Protein AF-A0A3D4B753-F1 (afdb_monomer_lite)

Sequence (89 aa):
LFLTEAYYDVEVLRGELLALFDHEPDKQAVSLFLNWFQQVSDQGRYREIDAEALSHVYQNREEVQSMLVNAIARDRKKIYEKGLKKGKQ

Radius of gyration: 14.23 Å; chains: 1; bounding box: 34×26×41 Å

Structure (mmCIF, N/CA/C/O backbone):
data_AF-A0A3D4B753-F1
#
_entry.id   AF-A0A3D4B753-F1
#
loop_
_atom_site.group_PDB
_atom_site.id
_atom_site.type_symbol
_atom_site.label_atom_id
_atom_site.label_alt_id
_atom_site.label_comp_id
_atom_site.label_asym_id
_atom_site.label_entity_id
_atom_site.label_seq_id
_atom_site.pdbx_PDB_ins_code
_atom_site.Cartn_x
_atom_site.Cartn_y
_atom_site.Cartn_z
_atom_site.occupancy
_atom_site.B_iso_or_equiv
_atom_site.auth_seq_id
_atom_site.auth_comp_id
_atom_site.auth_asym_id
_atom_site.auth_atom_id
_atom_site.pdbx_PDB_model_num
ATOM 1 N N . LEU A 1 1 ? -15.839 6.503 2.891 1.00 49.47 1 LEU A N 1
ATOM 2 C CA . LEU A 1 1 ? -16.514 6.576 1.579 1.00 49.47 1 LEU A CA 1
ATOM 3 C C . LEU A 1 1 ? -15.818 5.826 0.429 1.00 49.47 1 LEU A C 1
ATOM 5 O O . LEU A 1 1 ? -16.462 5.673 -0.586 1.00 49.47 1 LEU A O 1
ATOM 9 N N . PHE A 1 2 ? -14.549 5.364 0.500 1.00 46.34 2 PHE A N 1
ATOM 10 C CA . PHE A 1 2 ? -14.042 4.392 -0.513 1.00 46.34 2 PHE A CA 1
ATOM 11 C C . PHE A 1 2 ? -14.193 2.940 -0.015 1.00 46.34 2 PHE A C 1
ATOM 13 O O . PHE A 1 2 ? -14.682 2.098 -0.746 1.00 46.34 2 PHE A O 1
ATOM 20 N N . LEU A 1 3 ? -13.908 2.685 1.270 1.00 49.94 3 LEU A N 1
ATOM 21 C CA . LEU A 1 3 ? -14.065 1.362 1.905 1.00 49.94 3 LEU A CA 1
ATOM 22 C C . LEU A 1 3 ? -15.394 1.158 2.659 1.00 49.94 3 LEU A C 1
ATOM 24 O O . LEU A 1 3 ? -15.689 0.062 3.107 1.00 49.94 3 LEU A O 1
ATOM 28 N N . THR A 1 4 ? -16.189 2.216 2.855 1.00 49.75 4 THR A N 1
ATOM 29 C CA . THR A 1 4 ? -17.383 2.163 3.728 1.00 49.75 4 THR A CA 1
ATOM 30 C C . THR A 1 4 ? -18.715 2.170 2.983 1.00 49.75 4 THR A C 1
ATOM 32 O O . THR A 1 4 ? -19.737 1.956 3.619 1.00 49.75 4 THR A O 1
ATOM 35 N N . GLU A 1 5 ? -18.729 2.463 1.680 1.00 44.66 5 GLU A N 1
ATOM 36 C CA . GLU A 1 5 ? -19.958 2.408 0.863 1.00 44.66 5 GLU A CA 1
ATOM 37 C C . GLU A 1 5 ? -19.978 1.223 -0.095 1.00 44.66 5 GLU A C 1
ATOM 39 O O . GLU A 1 5 ? -21.045 0.788 -0.515 1.00 44.66 5 GLU A O 1
ATOM 44 N N . ALA A 1 6 ? -18.815 0.647 -0.380 1.00 47.94 6 ALA A N 1
ATOM 45 C CA . ALA A 1 6 ? -18.734 -0.602 -1.088 1.00 47.94 6 ALA A CA 1
ATOM 46 C C . ALA A 1 6 ? -18.309 -1.672 -0.085 1.00 47.94 6 ALA A C 1
ATOM 48 O O . ALA A 1 6 ? -17.202 -1.626 0.444 1.00 47.94 6 ALA A O 1
ATOM 49 N N . TYR A 1 7 ? -19.184 -2.642 0.164 1.00 50.41 7 TYR A N 1
ATOM 50 C CA . TYR A 1 7 ? -18.807 -3.958 0.682 1.00 50.41 7 TYR A CA 1
ATOM 51 C C . TYR A 1 7 ? -17.931 -4.687 -0.362 1.00 50.41 7 TYR A C 1
ATOM 53 O O . TYR A 1 7 ? -18.235 -5.803 -0.770 1.00 50.41 7 TYR A O 1
ATOM 61 N N . TYR A 1 8 ? -16.872 -4.045 -0.863 1.00 53.72 8 TYR A N 1
ATOM 62 C CA . TYR A 1 8 ? -15.819 -4.771 -1.552 1.00 53.72 8 TYR A CA 1
ATOM 63 C C . TYR A 1 8 ? -15.120 -5.602 -0.493 1.00 53.72 8 TYR A C 1
ATOM 65 O O . TYR A 1 8 ? -14.715 -5.088 0.554 1.00 53.72 8 TYR A O 1
ATOM 73 N N . ASP A 1 9 ? -15.020 -6.898 -0.756 1.00 76.19 9 ASP A N 1
ATOM 74 C CA . ASP A 1 9 ? -14.195 -7.775 0.048 1.00 76.19 9 ASP A CA 1
ATOM 75 C C . ASP A 1 9 ? -12.778 -7.188 0.058 1.00 76.19 9 ASP A C 1
ATOM 77 O O . ASP A 1 9 ? -12.133 -7.032 -0.981 1.00 76.19 9 ASP A O 1
ATOM 81 N N . VAL A 1 10 ? -12.313 -6.781 1.238 1.00 76.12 10 VAL A N 1
ATOM 82 C CA . VAL A 1 10 ? -11.017 -6.114 1.393 1.00 76.12 10 VAL A CA 1
ATOM 83 C C . VAL A 1 10 ? -9.870 -7.011 0.913 1.00 76.12 10 VAL A C 1
ATOM 85 O O . VAL A 1 10 ? -8.815 -6.519 0.515 1.00 76.12 10 VAL A O 1
ATOM 88 N N . GLU A 1 11 ? -10.092 -8.326 0.909 1.00 82.12 11 GLU A N 1
ATOM 89 C CA . GLU A 1 11 ? -9.165 -9.314 0.375 1.00 82.12 11 GLU A CA 1
ATOM 90 C C . GLU A 1 11 ? -9.129 -9.281 -1.161 1.00 82.12 11 GLU A C 1
ATOM 92 O O . GLU A 1 11 ? -8.049 -9.419 -1.739 1.00 82.12 11 GLU A O 1
ATOM 97 N N . VAL A 1 12 ? -10.269 -9.026 -1.816 1.00 86.50 12 VAL A N 1
ATOM 98 C CA . VAL A 1 12 ? -10.354 -8.813 -3.272 1.00 86.50 12 VAL A CA 1
ATOM 99 C C . VAL A 1 12 ? -9.621 -7.534 -3.655 1.00 86.50 12 VAL A C 1
ATOM 101 O O . VAL A 1 12 ? -8.742 -7.583 -4.511 1.00 86.50 12 VAL A O 1
ATOM 104 N N . LEU A 1 13 ? -9.881 -6.421 -2.958 1.00 85.38 13 LEU A N 1
ATOM 105 C CA . LEU A 1 13 ? -9.174 -5.160 -3.207 1.00 85.38 13 LEU A CA 1
ATOM 106 C C . LEU A 1 13 ? -7.657 -5.319 -3.024 1.00 85.38 13 LEU A C 1
ATOM 108 O O . LEU A 1 13 ? -6.877 -4.830 -3.838 1.00 85.38 13 LEU A O 1
ATOM 112 N N . ARG A 1 14 ? -7.214 -6.041 -1.985 1.00 89.38 14 ARG A N 1
ATOM 113 C CA . ARG A 1 14 ? -5.788 -6.358 -1.810 1.00 89.38 14 ARG A CA 1
ATOM 114 C C . ARG A 1 14 ? -5.241 -7.134 -3.010 1.00 89.38 14 ARG A C 1
ATOM 116 O O . ARG A 1 14 ? -4.140 -6.838 -3.465 1.00 89.38 14 ARG A O 1
ATOM 123 N N . GLY A 1 15 ? -5.984 -8.128 -3.496 1.00 92.00 15 GLY A N 1
ATOM 124 C CA . GLY A 1 15 ? -5.612 -8.915 -4.672 1.00 92.00 15 GLY A CA 1
ATOM 125 C C . GLY A 1 15 ? -5.460 -8.058 -5.928 1.00 92.00 15 GLY A C 1
ATOM 126 O O . GLY A 1 15 ? -4.449 -8.171 -6.617 1.00 92.00 15 GLY A O 1
ATOM 127 N N . GLU A 1 16 ? -6.410 -7.159 -6.179 1.00 92.94 16 GLU A N 1
ATOM 128 C CA . GLU A 1 16 ? -6.386 -6.234 -7.317 1.00 92.94 16 GLU A CA 1
ATOM 129 C C . GLU A 1 16 ? -5.218 -5.245 -7.239 1.00 92.94 16 GLU A C 1
ATOM 131 O O . GLU A 1 16 ? -4.538 -5.024 -8.236 1.00 92.94 16 GLU A O 1
ATOM 136 N N . LEU A 1 17 ? -4.925 -4.697 -6.055 1.00 94.25 17 LEU A N 1
ATOM 137 C CA . LEU A 1 17 ? -3.794 -3.783 -5.853 1.00 94.25 17 LEU A CA 1
ATOM 138 C C . LEU A 1 17 ? -2.439 -4.479 -6.033 1.00 94.25 17 LEU A C 1
ATOM 140 O O . LEU A 1 17 ? -1.514 -3.892 -6.595 1.00 94.25 17 LEU A O 1
ATOM 144 N N . LEU A 1 18 ? -2.320 -5.737 -5.597 1.00 96.12 18 LEU A N 1
ATOM 145 C CA . LEU A 1 18 ? -1.125 -6.543 -5.857 1.00 96.12 18 LEU A CA 1
ATOM 146 C C . LEU A 1 18 ? -0.980 -6.854 -7.346 1.00 96.12 18 LEU A C 1
ATOM 148 O O . LEU A 1 18 ? 0.104 -6.684 -7.893 1.00 96.12 18 LEU A O 1
ATOM 152 N N . ALA A 1 19 ? -2.068 -7.252 -8.007 1.00 95.75 19 ALA A N 1
ATOM 153 C CA . ALA A 1 19 ? -2.055 -7.515 -9.440 1.00 95.75 19 ALA A CA 1
ATOM 154 C C . ALA A 1 19 ? -1.691 -6.256 -10.238 1.00 95.75 19 ALA A C 1
ATOM 156 O O . ALA A 1 19 ? -0.882 -6.339 -11.159 1.00 95.75 19 ALA A O 1
ATOM 157 N N . LEU A 1 20 ? -2.223 -5.089 -9.862 1.00 95.94 20 LEU A N 1
ATOM 158 C CA . LEU A 1 20 ? -1.849 -3.807 -10.454 1.00 95.94 20 LEU A CA 1
ATOM 159 C C . LEU A 1 20 ? -0.343 -3.561 -10.320 1.00 95.94 20 LEU A C 1
ATOM 161 O O . LEU A 1 20 ? 0.312 -3.237 -11.307 1.00 95.94 20 LEU A O 1
ATOM 165 N N . PHE A 1 21 ? 0.218 -3.774 -9.126 1.00 97.31 21 PHE A N 1
ATOM 166 C CA . PHE A 1 21 ? 1.657 -3.644 -8.913 1.00 97.31 21 PHE A CA 1
ATOM 167 C C . PHE A 1 21 ? 2.474 -4.620 -9.757 1.00 97.31 21 PHE A C 1
ATOM 169 O O . PHE A 1 21 ? 3.521 -4.229 -10.259 1.00 97.31 21 PHE A O 1
ATOM 176 N N . ASP A 1 22 ? 2.032 -5.863 -9.943 1.00 96.44 22 ASP A N 1
ATOM 177 C CA . ASP A 1 22 ? 2.764 -6.827 -10.769 1.00 96.44 22 ASP A CA 1
ATOM 178 C C . ASP A 1 22 ? 2.789 -6.416 -12.248 1.00 96.44 22 ASP A C 1
ATOM 180 O O . ASP A 1 22 ? 3.834 -6.510 -12.894 1.00 96.44 22 ASP A O 1
ATOM 184 N N . HIS A 1 23 ? 1.649 -5.957 -12.773 1.00 96.69 23 HIS A N 1
ATOM 185 C CA . HIS A 1 23 ? 1.458 -5.715 -14.205 1.00 96.69 23 HIS A CA 1
ATOM 186 C C . HIS A 1 23 ? 1.940 -4.341 -14.662 1.00 96.69 23 HIS A C 1
ATOM 188 O O . HIS A 1 23 ? 2.361 -4.215 -15.809 1.00 96.69 23 HIS A O 1
ATOM 194 N N . GLU A 1 24 ? 1.881 -3.321 -13.803 1.00 96.56 24 GLU A N 1
ATOM 195 C CA . GLU A 1 24 ? 2.260 -1.962 -14.181 1.00 96.56 24 GLU A CA 1
ATOM 196 C C . GLU A 1 24 ? 3.790 -1.855 -14.343 1.00 96.56 24 GLU A C 1
ATOM 198 O O . GLU A 1 24 ? 4.524 -2.057 -13.363 1.00 96.56 24 GLU A O 1
ATOM 203 N N . PRO A 1 25 ? 4.312 -1.569 -15.553 1.00 94.38 25 PRO A N 1
ATOM 204 C CA . PRO A 1 25 ? 5.744 -1.368 -15.758 1.00 94.38 25 PRO A CA 1
ATOM 205 C C . PRO A 1 25 ? 6.263 -0.105 -15.062 1.00 94.38 25 PRO A C 1
ATOM 207 O O . PRO A 1 25 ? 7.402 -0.104 -14.589 1.00 94.38 25 PRO A O 1
ATOM 210 N N . ASP A 1 26 ? 5.449 0.951 -14.960 1.00 97.31 26 ASP A N 1
ATOM 211 C CA . ASP A 1 26 ? 5.832 2.173 -14.258 1.00 97.31 26 ASP A CA 1
ATOM 212 C C . ASP A 1 26 ? 5.700 2.000 -12.736 1.00 97.31 26 ASP A C 1
ATOM 214 O O . ASP A 1 26 ? 4.681 2.309 -12.108 1.00 97.31 26 ASP A O 1
ATOM 218 N N . LYS A 1 27 ? 6.786 1.515 -12.119 1.00 94.94 27 LYS A N 1
ATOM 219 C CA . LYS A 1 27 ? 6.857 1.323 -10.665 1.00 94.94 27 LYS A CA 1
ATOM 220 C C . LYS A 1 27 ? 6.712 2.623 -9.878 1.00 94.94 27 LYS A C 1
ATOM 222 O O . LYS A 1 27 ? 6.264 2.568 -8.733 1.00 94.94 27 LYS A O 1
ATOM 227 N N . GLN A 1 28 ? 7.033 3.776 -10.461 1.00 96.12 28 GLN A N 1
ATOM 228 C CA . GLN A 1 28 ? 6.847 5.062 -9.791 1.00 96.12 28 GLN A CA 1
ATOM 229 C C . GLN A 1 28 ? 5.365 5.427 -9.737 1.00 96.12 28 GLN A C 1
ATOM 231 O O . GLN A 1 28 ? 4.856 5.736 -8.659 1.00 96.12 28 GLN A O 1
ATOM 236 N N . ALA A 1 29 ? 4.655 5.318 -10.862 1.00 95.56 29 ALA A N 1
ATOM 237 C CA . ALA A 1 29 ? 3.232 5.636 -10.933 1.00 95.56 29 ALA A CA 1
ATOM 238 C C . ALA A 1 29 ? 2.394 4.751 -9.999 1.00 95.56 29 ALA A C 1
ATOM 240 O O . ALA A 1 29 ? 1.582 5.258 -9.218 1.00 95.56 29 ALA A O 1
ATOM 241 N N . VAL A 1 30 ? 2.619 3.432 -10.019 1.00 97.06 30 VAL A N 1
ATOM 242 C CA . VAL A 1 30 ? 1.868 2.524 -9.140 1.00 97.06 30 VAL A CA 1
ATOM 243 C C . VAL A 1 30 ? 2.219 2.735 -7.666 1.00 97.06 30 VAL A C 1
ATOM 245 O O . VAL A 1 30 ? 1.330 2.681 -6.819 1.00 97.06 30 VAL A O 1
ATOM 248 N N . SER A 1 31 ? 3.477 3.050 -7.340 1.00 97.44 31 SER A N 1
ATOM 249 C CA . SER A 1 31 ? 3.868 3.331 -5.954 1.00 97.44 31 SER A CA 1
ATOM 250 C C . SER A 1 31 ? 3.251 4.626 -5.442 1.00 97.44 31 SER A C 1
ATOM 252 O O . SER A 1 31 ? 2.729 4.640 -4.332 1.00 97.44 31 SER A O 1
ATOM 254 N N . LEU A 1 32 ? 3.196 5.676 -6.266 1.00 96.94 32 LEU A N 1
ATOM 255 C CA . LEU A 1 32 ? 2.511 6.922 -5.924 1.00 96.94 32 LEU A CA 1
ATOM 256 C C . LEU A 1 32 ? 1.037 6.671 -5.573 1.00 96.94 32 LEU A C 1
ATOM 258 O O . LEU A 1 32 ? 0.540 7.164 -4.558 1.00 96.94 32 LEU A O 1
ATOM 262 N N . PHE A 1 33 ? 0.347 5.866 -6.385 1.00 95.12 33 PHE A N 1
ATOM 263 C CA . PHE A 1 33 ? -1.037 5.478 -6.124 1.00 95.12 33 PHE A CA 1
ATOM 264 C C . PHE A 1 33 ? -1.185 4.670 -4.825 1.00 95.12 33 PHE A C 1
ATOM 266 O O . PHE A 1 33 ? -2.069 4.963 -4.017 1.00 95.12 33 PHE A O 1
ATOM 273 N N . LEU A 1 34 ? -0.312 3.687 -4.593 1.00 95.62 34 LEU A N 1
ATOM 274 C CA . LEU A 1 34 ? -0.335 2.845 -3.394 1.00 95.62 34 LEU A CA 1
ATOM 275 C C . LEU A 1 34 ? -0.021 3.640 -2.115 1.00 95.62 34 LEU A C 1
ATOM 277 O O . LEU A 1 34 ? -0.706 3.462 -1.105 1.00 95.62 34 LEU A O 1
ATOM 281 N N . ASN A 1 35 ? 0.9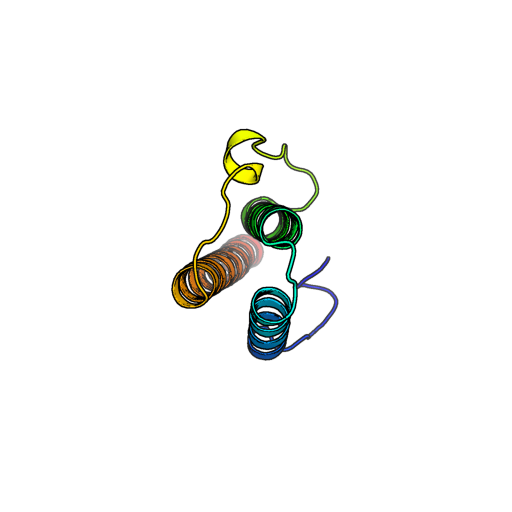35 4.570 -2.172 1.00 95.12 35 ASN A N 1
ATOM 282 C CA . ASN A 1 35 ? 1.250 5.483 -1.074 1.00 95.12 35 ASN A CA 1
ATOM 283 C C . ASN A 1 35 ? 0.055 6.391 -0.761 1.00 95.12 35 ASN A C 1
ATOM 285 O O . ASN A 1 35 ? -0.341 6.532 0.397 1.00 95.12 35 ASN A O 1
ATOM 289 N N . TRP A 1 36 ? -0.573 6.972 -1.788 1.00 92.75 36 TRP A N 1
ATOM 290 C CA . TRP A 1 36 ? -1.790 7.765 -1.616 1.00 92.75 36 TRP A CA 1
ATOM 291 C C . TRP A 1 36 ? -2.920 6.934 -0.993 1.00 92.75 36 TRP A C 1
ATOM 293 O O . TRP A 1 36 ? -3.558 7.373 -0.033 1.00 92.75 36 TRP A O 1
ATOM 303 N N . PHE A 1 37 ? -3.139 5.710 -1.480 1.00 90.31 37 PHE A N 1
ATOM 304 C CA . PHE A 1 37 ? -4.151 4.799 -0.949 1.00 90.31 37 PHE A CA 1
ATOM 305 C C . PHE A 1 37 ? -3.918 4.493 0.535 1.00 90.31 37 PHE A C 1
ATOM 307 O O . PHE A 1 37 ? -4.861 4.548 1.335 1.00 90.31 37 PHE A O 1
ATOM 314 N N . GLN A 1 38 ? -2.669 4.217 0.922 1.00 89.50 38 GLN A N 1
ATOM 315 C CA . GLN A 1 38 ? -2.290 4.000 2.314 1.00 89.50 38 GLN A CA 1
ATOM 316 C C . GLN A 1 38 ? -2.643 5.218 3.171 1.00 89.50 38 GLN A C 1
ATOM 318 O O . GLN A 1 38 ? -3.310 5.077 4.198 1.00 89.50 38 GLN A O 1
ATOM 323 N N . GLN A 1 39 ? -2.249 6.418 2.740 1.00 89.69 39 GLN A N 1
ATOM 324 C CA . GLN A 1 39 ? -2.500 7.645 3.492 1.00 89.69 39 GLN A CA 1
ATOM 325 C C . GLN A 1 39 ? -3.996 7.946 3.625 1.00 89.69 39 GLN A C 1
ATOM 327 O O . GLN A 1 39 ? -4.465 8.270 4.715 1.00 89.69 39 GLN A O 1
ATOM 332 N N . VAL A 1 40 ? -4.780 7.758 2.563 1.00 85.94 40 VAL A N 1
ATOM 333 C CA . VAL A 1 40 ? -6.241 7.929 2.603 1.00 85.94 40 VAL A CA 1
ATOM 334 C C . VAL A 1 40 ? -6.898 6.925 3.547 1.00 85.94 40 VAL A C 1
ATOM 336 O O . VAL A 1 40 ? -7.809 7.295 4.295 1.00 85.94 40 VAL A O 1
ATOM 339 N N . SER A 1 41 ? -6.436 5.675 3.537 1.00 80.94 41 SER A N 1
ATOM 340 C CA . SER A 1 41 ? -6.910 4.627 4.448 1.00 80.94 41 SER A CA 1
ATOM 341 C C . SER A 1 41 ? -6.543 4.945 5.899 1.00 80.94 41 SER A C 1
ATOM 343 O O . SER A 1 41 ? -7.319 4.703 6.824 1.00 80.94 41 SER A O 1
ATOM 345 N N . ASP A 1 42 ? -5.381 5.562 6.118 1.00 79.62 42 ASP A N 1
ATOM 346 C CA . ASP A 1 42 ? -4.922 5.897 7.454 1.00 79.62 42 ASP A CA 1
ATOM 347 C C . ASP A 1 42 ? -5.567 7.164 8.028 1.00 79.62 42 ASP A C 1
ATOM 349 O O . ASP A 1 42 ? -5.915 7.226 9.211 1.00 79.62 42 ASP A O 1
ATOM 353 N N . GLN A 1 43 ? -5.754 8.182 7.211 1.00 78.75 43 GLN A N 1
ATOM 354 C CA . GLN A 1 43 ? -6.047 9.526 7.687 1.00 78.75 43 GLN A CA 1
ATOM 355 C C . GLN A 1 43 ? -7.471 9.981 7.348 1.00 78.75 43 GLN A C 1
ATOM 357 O O . GLN A 1 43 ? -8.021 10.869 8.005 1.00 78.75 43 GLN A O 1
ATOM 362 N N . GLY A 1 44 ? -8.110 9.318 6.383 1.00 72.88 44 GLY A N 1
ATOM 363 C CA . GLY A 1 44 ? -9.325 9.790 5.736 1.00 72.88 44 GLY A CA 1
ATOM 364 C C . GLY A 1 44 ? -9.020 10.834 4.657 1.00 72.88 44 GLY A C 1
ATOM 365 O O . GLY A 1 44 ? -8.010 11.526 4.700 1.00 72.88 44 GLY A O 1
ATOM 366 N N . ARG A 1 45 ? -9.932 10.976 3.689 1.00 69.06 45 ARG A N 1
ATOM 367 C CA . ARG A 1 45 ? -9.742 11.781 2.462 1.00 69.06 45 ARG A CA 1
ATOM 368 C C . ARG A 1 45 ? -9.512 13.286 2.665 1.00 69.06 45 ARG A C 1
ATOM 370 O O . ARG A 1 45 ? -9.149 13.958 1.713 1.00 69.06 45 ARG A O 1
ATOM 377 N N . TYR A 1 46 ? -9.788 13.813 3.855 1.00 70.06 46 TYR A N 1
ATOM 378 C CA . TYR A 1 46 ? -9.794 15.255 4.135 1.00 70.06 46 TYR A CA 1
ATOM 379 C C . TYR A 1 46 ? -8.582 15.723 4.947 1.00 70.06 46 TYR A C 1
ATOM 381 O O . TYR A 1 46 ? -8.578 16.851 5.432 1.00 70.06 46 TYR A O 1
ATOM 389 N N . ARG A 1 47 ? -7.591 14.852 5.161 1.00 77.31 47 ARG A N 1
ATOM 390 C CA . ARG A 1 47 ? -6.354 15.212 5.856 1.00 77.31 47 ARG A CA 1
ATOM 391 C C . ARG A 1 47 ? -5.241 15.514 4.865 1.00 77.31 47 ARG A C 1
ATOM 393 O O . ARG A 1 47 ? -5.272 15.052 3.728 1.00 77.31 47 ARG A O 1
ATOM 400 N N . GLU A 1 48 ? -4.293 16.315 5.332 1.00 85.69 48 GLU A N 1
ATOM 401 C CA . GLU A 1 48 ? -3.090 16.669 4.593 1.00 85.69 48 GLU A CA 1
ATOM 402 C C . GLU A 1 48 ? -2.292 15.409 4.241 1.00 85.69 48 GLU A C 1
ATOM 404 O O . GLU A 1 48 ? -2.132 14.507 5.066 1.00 85.69 48 GLU A O 1
ATOM 409 N N . ILE A 1 49 ? -1.858 15.336 2.985 1.00 87.25 49 ILE A N 1
ATOM 410 C CA . ILE A 1 49 ? -1.063 14.233 2.456 1.00 87.25 49 ILE A CA 1
ATOM 411 C C . ILE A 1 49 ? 0.408 14.555 2.705 1.00 87.25 49 ILE A C 1
ATOM 413 O O . ILE A 1 49 ? 0.878 15.637 2.362 1.00 87.25 49 ILE A O 1
ATOM 417 N N . ASP A 1 50 ? 1.131 13.599 3.274 1.00 91.38 50 ASP A N 1
ATOM 418 C CA . ASP A 1 50 ? 2.574 13.658 3.443 1.00 91.38 50 ASP A CA 1
ATOM 419 C C . AS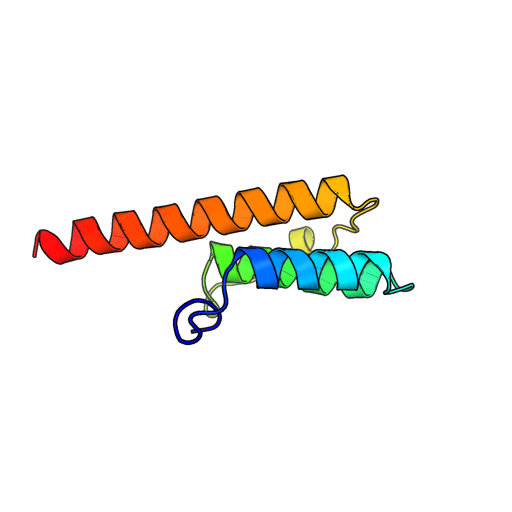P A 1 50 ? 3.254 13.433 2.084 1.00 91.38 50 ASP A C 1
ATOM 421 O O . ASP A 1 50 ? 3.211 12.335 1.515 1.00 91.38 50 ASP A O 1
ATOM 425 N N . ALA A 1 51 ? 3.849 14.503 1.555 1.00 88.69 51 ALA A N 1
ATOM 426 C CA . ALA A 1 51 ? 4.526 14.509 0.266 1.00 88.69 51 ALA A CA 1
ATOM 427 C C . ALA A 1 51 ? 5.793 13.640 0.255 1.00 88.69 51 ALA A C 1
ATOM 429 O O . ALA A 1 51 ? 6.120 13.065 -0.782 1.00 88.69 51 ALA A O 1
ATOM 430 N N . GLU A 1 52 ? 6.487 13.504 1.387 1.00 91.56 52 GLU A N 1
ATOM 431 C CA . GLU A 1 52 ? 7.668 12.646 1.482 1.00 91.56 52 GLU A CA 1
ATOM 432 C C . GLU A 1 52 ? 7.245 11.178 1.401 1.00 91.56 52 GLU A C 1
ATOM 434 O O . GLU A 1 52 ? 7.781 10.416 0.595 1.00 91.56 52 GLU A O 1
ATOM 439 N N . ALA A 1 53 ? 6.189 10.804 2.125 1.00 90.31 53 ALA A N 1
ATOM 440 C CA . ALA A 1 53 ? 5.629 9.457 2.062 1.00 90.31 53 ALA A CA 1
ATOM 441 C C . ALA A 1 53 ? 5.082 9.079 0.669 1.00 90.31 53 ALA A C 1
ATOM 443 O O . ALA A 1 53 ? 5.012 7.895 0.349 1.00 90.31 53 ALA A O 1
ATOM 444 N N . LEU A 1 54 ? 4.709 10.046 -0.181 1.00 93.56 54 LEU A N 1
ATOM 445 C CA . LEU A 1 54 ? 4.321 9.777 -1.575 1.00 93.56 54 LEU A CA 1
ATOM 446 C C . LEU A 1 54 ? 5.500 9.370 -2.469 1.00 93.56 54 LEU A C 1
ATOM 448 O O . LEU A 1 54 ? 5.279 8.693 -3.473 1.00 93.56 54 LEU A O 1
ATOM 452 N N . SER A 1 55 ? 6.721 9.779 -2.119 1.00 93.31 55 SER A N 1
ATOM 453 C CA . SER A 1 55 ? 7.920 9.576 -2.942 1.00 93.31 55 SER A CA 1
ATOM 454 C C . SER A 1 55 ? 8.500 8.160 -2.872 1.00 93.31 55 SER A C 1
ATOM 456 O O . SER A 1 55 ? 9.361 7.808 -3.679 1.00 93.31 55 SER A O 1
ATOM 458 N N . HIS A 1 56 ? 8.029 7.338 -1.930 1.00 96.69 56 HIS A N 1
ATOM 459 C CA . HIS A 1 56 ? 8.508 5.971 -1.764 1.00 96.69 56 HIS A CA 1
ATOM 460 C C . HIS A 1 56 ? 8.173 5.110 -2.985 1.00 96.69 56 HIS A C 1
ATOM 462 O O . HIS A 1 56 ? 7.028 5.080 -3.432 1.00 96.69 56 HIS A O 1
ATOM 468 N N . VAL A 1 57 ? 9.151 4.370 -3.508 1.00 97.56 57 VAL A N 1
ATOM 469 C CA . VAL A 1 57 ? 8.943 3.446 -4.630 1.00 97.56 57 VAL A CA 1
ATOM 470 C C . VAL A 1 57 ? 9.079 2.021 -4.121 1.00 97.56 57 VAL A C 1
ATOM 472 O O . VAL A 1 57 ? 10.169 1.611 -3.718 1.00 97.56 57 VAL A O 1
ATOM 475 N N . TYR A 1 58 ? 7.986 1.259 -4.173 1.00 97.31 58 TYR A N 1
ATOM 476 C CA . TYR A 1 58 ? 7.996 -0.152 -3.802 1.00 97.31 58 TYR A CA 1
ATOM 477 C C . TYR A 1 58 ? 8.832 -0.953 -4.799 1.00 97.31 58 TYR A C 1
ATOM 479 O O . TYR A 1 58 ? 8.689 -0.815 -6.016 1.00 97.31 58 TYR A O 1
ATOM 487 N N . GLN A 1 59 ? 9.701 -1.811 -4.275 1.00 95.94 59 GLN A N 1
ATOM 488 C CA . GLN A 1 59 ? 10.662 -2.570 -5.074 1.00 95.94 59 GLN A CA 1
ATOM 489 C C . GLN A 1 59 ? 10.150 -3.963 -5.431 1.00 95.94 59 GLN A C 1
ATOM 491 O O . GLN A 1 59 ? 10.576 -4.553 -6.423 1.00 95.94 59 GLN A O 1
ATOM 496 N N . ASN A 1 60 ? 9.249 -4.519 -4.619 1.00 96.69 60 ASN A N 1
ATOM 497 C CA . ASN A 1 60 ? 8.758 -5.877 -4.806 1.00 96.69 60 ASN A CA 1
ATOM 498 C C . ASN A 1 60 ? 7.343 -6.079 -4.247 1.00 96.69 60 ASN A C 1
ATOM 500 O O . ASN A 1 60 ? 6.805 -5.271 -3.489 1.00 96.69 60 ASN A O 1
ATOM 504 N N . ARG A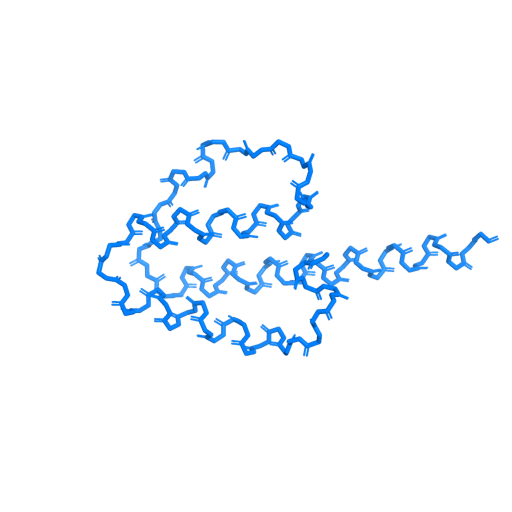 1 61 ? 6.745 -7.207 -4.636 1.00 96.31 61 ARG A N 1
ATOM 505 C CA . ARG A 1 61 ? 5.383 -7.588 -4.258 1.00 96.31 61 ARG A CA 1
ATOM 506 C C . ARG A 1 61 ? 5.212 -7.802 -2.752 1.00 96.31 61 ARG A C 1
ATOM 508 O O . ARG A 1 61 ? 4.161 -7.467 -2.215 1.00 96.31 61 ARG A O 1
ATOM 515 N N . GLU A 1 62 ? 6.210 -8.366 -2.073 1.00 96.81 62 GLU A N 1
ATOM 516 C CA . GLU A 1 62 ? 6.145 -8.650 -0.630 1.00 96.81 62 GLU A CA 1
ATOM 517 C C . GLU A 1 62 ? 6.058 -7.364 0.197 1.00 96.81 62 GLU A C 1
ATOM 519 O O . GLU A 1 62 ? 5.323 -7.297 1.186 1.00 96.81 62 GLU A O 1
ATOM 524 N N . GLU A 1 63 ? 6.759 -6.324 -0.244 1.00 97.00 63 GLU A N 1
ATOM 525 C CA . GLU A 1 63 ? 6.721 -4.991 0.342 1.00 97.00 63 GLU A CA 1
ATOM 526 C C . GLU A 1 63 ? 5.318 -4.380 0.235 1.00 97.00 63 GLU A C 1
ATOM 528 O O . GLU A 1 63 ? 4.733 -3.966 1.242 1.00 97.00 63 GLU A O 1
ATOM 533 N N . VAL A 1 64 ? 4.728 -4.423 -0.964 1.00 96.50 64 VAL A N 1
ATOM 534 C CA . VAL A 1 64 ? 3.351 -3.966 -1.205 1.00 96.50 64 VAL A CA 1
ATOM 535 C C . VAL A 1 64 ? 2.358 -4.780 -0.380 1.00 96.50 64 VAL A C 1
ATO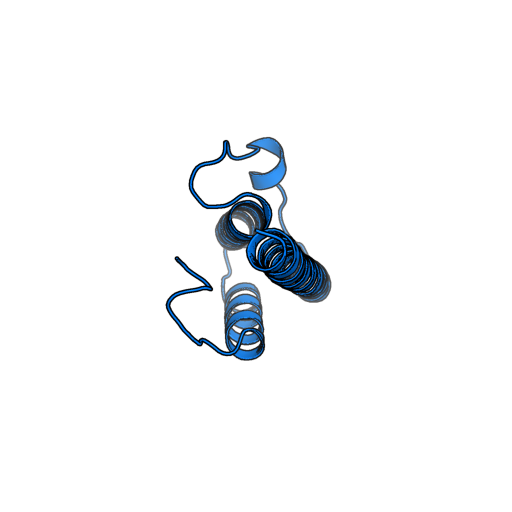M 537 O O . VAL A 1 64 ? 1.478 -4.218 0.270 1.00 96.50 64 VAL A O 1
ATOM 540 N N . GLN A 1 65 ? 2.511 -6.104 -0.341 1.00 95.12 65 GLN A N 1
ATOM 541 C CA . GLN A 1 65 ? 1.642 -6.986 0.435 1.00 95.12 65 GLN A CA 1
ATOM 542 C C . GLN A 1 65 ? 1.683 -6.648 1.926 1.00 95.12 65 GLN A C 1
ATOM 544 O O . GLN A 1 65 ? 0.632 -6.529 2.562 1.00 95.12 65 GLN A O 1
ATOM 549 N N . SER A 1 66 ? 2.881 -6.460 2.476 1.00 94.81 66 SER A N 1
ATOM 550 C CA . SER A 1 66 ? 3.077 -6.101 3.881 1.00 94.81 66 SER A CA 1
ATOM 551 C C . SER A 1 66 ? 2.448 -4.746 4.200 1.00 94.81 66 SER A C 1
ATOM 553 O O . SER A 1 66 ? 1.757 -4.601 5.212 1.00 94.81 66 SER A O 1
ATOM 555 N N . MET A 1 67 ? 2.624 -3.760 3.317 1.00 94.12 67 MET A N 1
ATOM 556 C CA . MET A 1 67 ? 1.984 -2.455 3.457 1.00 94.12 67 MET A CA 1
ATOM 557 C C . MET A 1 67 ? 0.453 -2.571 3.458 1.00 94.12 67 MET A C 1
ATOM 559 O O . MET A 1 67 ? -0.189 -2.057 4.379 1.00 94.12 67 MET A O 1
ATOM 563 N N . LEU A 1 68 ? -0.137 -3.287 2.495 1.00 92.12 68 LEU A N 1
ATOM 564 C CA . LEU A 1 68 ? -1.592 -3.416 2.366 1.00 92.12 68 LEU A CA 1
ATOM 565 C C . LEU A 1 68 ? -2.218 -4.117 3.577 1.00 92.12 68 LEU A C 1
ATOM 567 O O . LEU A 1 68 ? -3.227 -3.646 4.104 1.00 92.12 68 LEU A O 1
ATOM 571 N N . VAL A 1 69 ? -1.605 -5.201 4.068 1.00 90.38 69 VAL A N 1
ATOM 572 C CA . VAL A 1 69 ? -2.057 -5.899 5.287 1.00 90.38 69 VAL A CA 1
ATOM 573 C C . VAL A 1 69 ? -2.083 -4.942 6.478 1.00 90.38 69 VAL A C 1
ATOM 575 O O . VAL A 1 69 ? -3.069 -4.884 7.218 1.00 90.38 69 VAL A O 1
ATOM 578 N N . ASN A 1 70 ? -1.027 -4.144 6.635 1.00 88.69 70 ASN A N 1
ATOM 579 C CA . ASN A 1 70 ? -0.922 -3.182 7.722 1.00 88.69 70 ASN A CA 1
ATOM 580 C C . ASN A 1 70 ? -1.956 -2.049 7.603 1.00 88.69 70 ASN A C 1
ATOM 582 O O . ASN A 1 70 ? -2.579 -1.687 8.604 1.00 88.69 70 ASN A O 1
ATOM 586 N N . ALA A 1 71 ? -2.178 -1.511 6.402 1.00 85.88 71 ALA A N 1
ATOM 587 C CA . ALA A 1 71 ? -3.182 -0.476 6.155 1.00 85.88 71 ALA A CA 1
ATOM 588 C C . ALA A 1 71 ? -4.605 -0.971 6.478 1.00 85.88 71 ALA A C 1
ATOM 590 O O . ALA A 1 71 ? -5.351 -0.302 7.198 1.00 85.88 71 ALA A O 1
ATOM 591 N N . ILE A 1 72 ? -4.953 -2.185 6.038 1.00 82.62 72 ILE A N 1
ATOM 592 C CA . ILE A 1 72 ? -6.259 -2.811 6.298 1.00 82.62 72 ILE A CA 1
ATOM 593 C C . ILE A 1 72 ? -6.466 -3.067 7.796 1.00 82.62 72 ILE A C 1
ATOM 595 O O . ILE A 1 72 ? -7.533 -2.774 8.345 1.00 82.62 72 ILE A O 1
ATOM 599 N N . ALA A 1 73 ? -5.449 -3.590 8.489 1.00 82.94 73 ALA A N 1
ATOM 600 C CA . ALA A 1 73 ? -5.523 -3.834 9.927 1.00 82.94 73 ALA A CA 1
ATOM 601 C C . ALA A 1 73 ? -5.766 -2.534 10.717 1.00 82.94 73 ALA A C 1
ATOM 603 O O . ALA A 1 73 ? -6.574 -2.509 11.653 1.00 82.94 73 ALA A O 1
ATOM 604 N N . ARG A 1 74 ? -5.111 -1.433 10.318 1.00 80.31 74 ARG A N 1
ATOM 605 C CA . ARG A 1 74 ? -5.309 -0.110 10.930 1.00 80.31 74 ARG A CA 1
ATOM 606 C C . ARG A 1 74 ? -6.711 0.441 10.688 1.00 80.31 74 ARG A C 1
ATOM 608 O O . ARG A 1 74 ? -7.287 1.014 11.616 1.00 80.31 74 ARG A O 1
ATOM 615 N N . ASP A 1 75 ? -7.274 0.259 9.496 1.00 76.50 75 ASP A N 1
ATOM 616 C CA . ASP A 1 75 ? -8.642 0.696 9.197 1.00 76.50 75 ASP A CA 1
ATOM 617 C C . ASP A 1 75 ? -9.682 -0.066 10.039 1.00 76.50 75 ASP A C 1
ATOM 619 O O . ASP A 1 75 ? -10.495 0.551 10.736 1.00 76.50 75 ASP A O 1
ATOM 623 N N . ARG A 1 76 ? -9.573 -1.403 10.116 1.00 76.88 76 ARG A N 1
ATOM 624 C CA . ARG A 1 76 ? -10.443 -2.238 10.971 1.00 76.88 76 ARG A CA 1
ATOM 625 C C . ARG A 1 76 ? -10.410 -1.799 12.436 1.00 76.88 76 ARG A C 1
ATOM 627 O O . ARG A 1 76 ? -11.462 -1.658 13.064 1.00 76.88 76 ARG A O 1
ATOM 634 N N . LYS A 1 77 ? -9.216 -1.526 12.975 1.00 79.94 77 LYS A N 1
ATOM 635 C CA . LYS A 1 77 ? -9.052 -1.029 14.350 1.00 79.94 77 LYS A CA 1
ATOM 636 C C . LYS A 1 77 ? -9.775 0.307 14.563 1.00 79.94 77 LYS A C 1
ATOM 638 O O . LYS A 1 77 ? -10.485 0.461 15.555 1.00 79.94 77 LYS A O 1
ATOM 643 N N . LYS A 1 78 ? -9.664 1.250 13.621 1.00 77.62 78 LYS A N 1
ATOM 644 C CA . LYS A 1 78 ? -10.343 2.558 13.703 1.00 77.62 78 LYS A CA 1
ATOM 645 C C . LYS A 1 78 ? -11.860 2.430 13.666 1.00 77.62 78 LYS A C 1
ATOM 647 O O . LYS A 1 78 ? -12.542 3.158 14.388 1.00 77.62 78 LYS A O 1
ATOM 652 N N . ILE A 1 79 ? -12.395 1.537 12.833 1.00 74.56 79 ILE A N 1
ATOM 653 C CA . ILE A 1 79 ? -13.838 1.272 12.770 1.00 74.56 79 ILE A CA 1
ATOM 654 C C . ILE A 1 79 ? -14.328 0.730 14.116 1.00 74.56 79 ILE A C 1
ATOM 656 O O . ILE A 1 79 ? -15.292 1.262 14.670 1.00 74.56 79 ILE A O 1
ATOM 660 N N . TYR A 1 80 ? -13.627 -0.258 14.678 1.00 75.25 80 TYR A N 1
ATOM 661 C CA . TYR A 1 80 ? -13.958 -0.839 15.980 1.00 75.25 80 TYR A CA 1
ATOM 662 C C 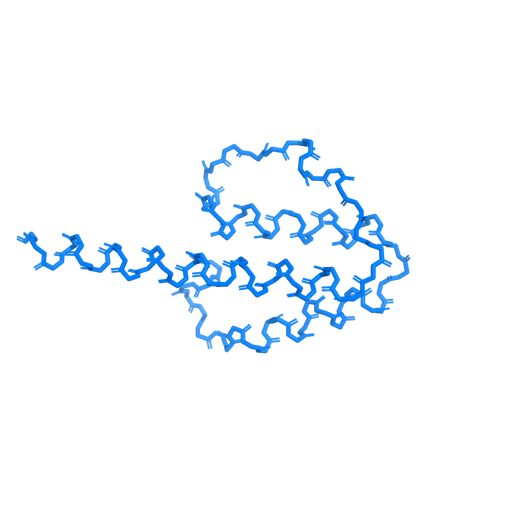. TYR A 1 80 ? -13.939 0.206 17.110 1.00 75.25 80 TYR A C 1
ATOM 664 O O . TYR A 1 80 ? -14.911 0.346 17.853 1.00 75.25 80 TYR A O 1
ATOM 672 N N . GLU A 1 81 ? -12.879 1.014 17.199 1.00 79.25 81 GLU A N 1
ATOM 673 C CA . GLU A 1 81 ? -12.759 2.079 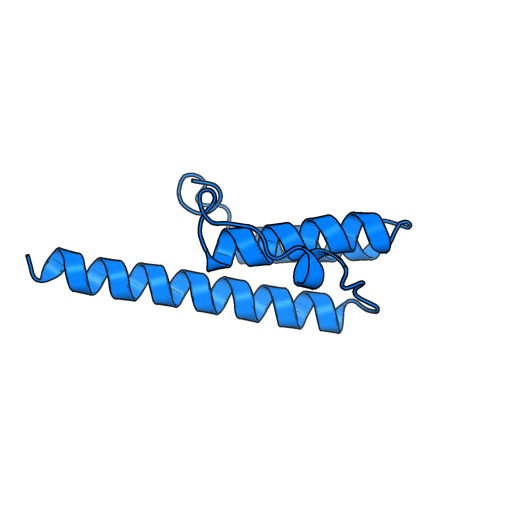18.205 1.00 79.25 81 GLU A CA 1
ATOM 674 C C . GLU A 1 81 ? -13.838 3.163 18.056 1.00 79.25 81 GLU A C 1
ATOM 676 O O . GLU A 1 81 ? -14.381 3.644 19.055 1.00 79.25 81 GLU A O 1
ATOM 681 N N . LYS A 1 82 ? -14.186 3.547 16.819 1.00 78.25 82 LYS A N 1
ATOM 682 C CA . LYS A 1 82 ? -15.299 4.475 16.555 1.00 78.25 82 LYS A CA 1
ATOM 683 C C . LYS A 1 82 ? -16.640 3.881 16.990 1.00 78.25 82 LYS A C 1
ATOM 685 O O . LYS A 1 82 ? -17.455 4.613 17.547 1.00 78.25 82 LYS A O 1
ATOM 690 N N . GLY A 1 83 ? -16.856 2.584 16.768 1.00 75.00 83 GLY A N 1
ATOM 691 C CA . GLY A 1 83 ? -18.042 1.858 17.229 1.00 75.00 83 GLY A CA 1
ATOM 692 C C . GLY A 1 83 ? -18.171 1.867 18.753 1.00 75.00 83 GLY A C 1
ATOM 693 O O . GLY A 1 83 ? -19.215 2.251 19.276 1.00 75.00 83 GLY A O 1
ATOM 694 N N . LEU A 1 84 ? -17.083 1.561 19.471 1.00 76.94 84 LEU A N 1
ATOM 695 C CA . LEU A 1 84 ? -17.047 1.610 20.938 1.00 76.94 84 LEU A CA 1
ATOM 696 C C . LEU A 1 84 ? -17.357 3.002 21.501 1.00 76.94 84 LEU A C 1
ATOM 698 O O . LEU A 1 84 ? -18.052 3.113 22.508 1.00 76.94 84 LEU A O 1
ATOM 702 N N . LYS A 1 85 ? -16.840 4.069 20.877 1.00 74.75 85 LYS A N 1
ATOM 703 C CA . LYS A 1 85 ? -17.113 5.448 21.313 1.00 74.75 85 LYS A CA 1
ATOM 704 C C . LYS A 1 85 ? -18.572 5.849 21.091 1.00 74.75 85 LYS A C 1
ATOM 706 O O . LYS A 1 85 ? -19.147 6.481 21.967 1.00 74.75 85 LYS A O 1
ATOM 711 N N . LYS A 1 86 ? -19.164 5.469 19.953 1.00 71.75 86 LYS A N 1
ATOM 712 C CA . LYS A 1 86 ? -20.567 5.774 19.629 1.00 71.75 86 LYS A CA 1
ATOM 713 C C . LYS A 1 86 ? -21.568 4.989 20.479 1.00 71.75 86 LYS A C 1
ATOM 715 O O . LYS A 1 86 ? -22.614 5.528 20.785 1.00 71.75 86 LYS A O 1
ATOM 720 N N . GLY A 1 87 ? -21.252 3.754 20.874 1.00 66.69 87 GLY A N 1
ATOM 721 C CA . GLY A 1 87 ? -22.125 2.944 21.738 1.00 66.69 87 GLY A CA 1
ATOM 722 C C . GLY A 1 87 ? -22.090 3.316 23.227 1.00 66.69 87 GLY A C 1
ATOM 723 O O . GLY A 1 87 ? -22.851 2.755 24.006 1.00 66.69 87 GLY A O 1
ATOM 724 N N . LYS A 1 88 ? -21.190 4.222 23.634 1.00 63.53 88 LYS A N 1
ATOM 725 C CA . LYS A 1 88 ? -21.110 4.775 24.998 1.00 63.53 88 LYS A CA 1
ATOM 726 C C . LYS A 1 88 ? -21.769 6.159 25.134 1.00 63.53 88 LYS A C 1
ATOM 728 O O . LYS A 1 88 ? -21.698 6.732 26.220 1.00 63.53 88 LYS A O 1
ATOM 733 N N . GLN A 1 89 ? -22.335 6.698 24.053 1.00 48.47 89 GLN A N 1
ATOM 734 C CA . GLN A 1 89 ? -23.176 7.902 24.046 1.00 48.47 89 GLN A CA 1
ATOM 735 C C . GLN A 1 89 ? -24.643 7.492 23.984 1.00 48.47 89 GLN A C 1
ATOM 737 O O . GLN A 1 89 ? -25.452 8.216 24.598 1.00 48.47 89 GLN A O 1
#

Foldseek 3Di:
DVCPPDPPPLVVVLVVLLVCCVPDPPQLVSLLVLLVVLCCLQPNPPDDRDPVSSRDGDDDSVSSSVSSVVSVVNNVVVVVVVVVVVVVD

pLDDT: mean 83.7, std 14.53, range [44.66, 97.56]

Secondary structure (DSSP, 8-state):
--SSSS---HHHHHHHHHHHHHH-S-HHHHHHHHHHHHHHHHH-TTSPP-HHHHT----SHHHHHHHHHHHHHHHHHHHHHHHHHHTT-

=== Feature glossary ===
A reading guide for the features in this record.

Start from the sequence.

  · This is the polypeptide sequence — one letter per residue, N-terminus first. Length ranges from a few dozen residues for small domains to over a thousand for large multi-domain proteins.

Fold it, and you get atomic coordinates and the backbone conformation that goes with them.

  · Structure coordinates are given as an mmCIF _atom_site loop: one row per atom with element, residue name, chain id, sequence number, and x/y/z position in Å. Only the four main-chain atoms per residue are included here; side chains are omitted to keep the record compact.

  · Backbone dihedral angles. Every residue except chain termini has a φ (preceding-C → N → Cα → C) and a ψ (N → Cα → C → next-N). They are reported in degrees following the IUPAC sign convention. Secondary structure is essentially a statement about which (φ, ψ) basin each residue occupies.

  · The SS8 string is DSSP's per-residue secondary-structure call. α-helix (H) means an i→i+4 H-bond ladder; β-strand (E) means the residue participates in a β-sheet; 3₁₀ (G) and π (I) are tighter and wider helices; T/S are turns/bends; '-' is loop.

  · SS3 is a coarse helix/strand/coil call (letters a/b/c) made by the P-SEA algorithm from inter-Cα distances and dihedrals. It is less detailed than DSSP but needs only Cα positions.

Summarize the fold with a handful of shape descriptors and a per-residue structural alphabet.

  · Radius of gyration (Rg) is the root-mean-square distance of Cα atoms from their centroid — a single number for overall size and compactness. A globular domain of N residues has Rg ≈ 2.2·N^0.38 Å; an extended or disordered chain has a much larger Rg. The Cα contact count is the number of residue pairs whose Cα atoms are within 8 Å and are more than four positions apart in sequence — a standard proxy for tertiary packing density. The bounding box is the smallest axis-aligned box enclosing all Cα atoms.

  · The Foldseek 3Di string encodes local tertiary geometry as a 20-letter alphabet — one character per residue — derived from the relative positions of nearby Cα atoms. Unlike the amino-acid sequence, 3Di is a direct function of the 3D structure, so two proteins with the same fold have similar 3Di strings even at low sequence identity.

  · Solvent-accessible surface area (SASA) is the area in Å² traced out by the centre of a 1.4 Å probe sphere (a water molecule) rolled over the protein's van der Waals surface (Shrake–Rupley / Lee–Richards construction). Buried residues have near-zero SASA; fully exposed residues can exceed 200 Å². The total SASA scales roughly with the number of surface residues.

Ask how reliable the model is.

  · pLDDT (predicted Local Distance Difference Test) is AlphaFold's per-residue confidence score, ranging from 0 to 100. Values above 90 indicate high confidence (typically well-packed cores); 70–90 is confident; 50–70 low confidence; below 50 usually means the region is disordered or the prediction is unreliable there. AlphaFold stores pLDDT in the mmCIF B-factor column.

  · B-factor (Debye–Waller factor) reflects atomic displacement in the crystal lattice. It is an experimental observable (units Å²), not a prediction; low values mean the atom is pinned down, high values mean it moves or is heterogeneous across the crystal.

  · Predicted Aligned Error (PAE) is an AlphaFold confidence matrix: entry (i, j) is the expected error in the position of residue j, in ångströms, when the prediction is superimposed on the true structure at residue i. Low PAE within a block of residues means that block is internally rigid and well-predicted; high PAE between two blocks means their relative placement is uncertain even if each block individually is confident.

Place it in context: what it resembles, what it is annotated as, and how it looks.

  · Nearest PDB neighbors are the top structural matches found by Foldseek when searching this structure against the entire Protein Data Bank. Each hit reports a TM-score (0 to 1; >0.5 almost always implies the same fold) and an E-value. These are *structural* homologs — they may share no detectable sequence similarity.

  · Functional annotations link the protein to curated databases. InterPro entries identify conserved domains and families by matching the sequence against member-database signatures (Pfam, PROSITE, CDD, …). Gene Ontology (GO) terms describe molecular function, biological process, and cellular component in a controlled vocabulary. CATH places the structure in a hierarchical fold classification (Class/Architecture/Topology/Homologous-superfamily). The organism is the source species.

  · Three diagnostic plots accompany the record. The Cα contact map visualizes the tertiary structure as a 2D adjacency matrix (8 Å cutoff, sequence-local contacts suppressed). The Ramachandran plot shows the distribution of backbone (φ, ψ) torsions, with points in the α and β basins reflecting secondary structure content. The PAE plot shows AlphaFold's inter-residue confidence as a color matrix.

  · Six rendered views show the 3D structure from the faces of a cube — i.e. along ±x, ±y, ±z. Rendering representation is drawn randomly per protein from cartoon (secondary-structure ribbons), sticks (backbone bonds), or molecular surface; coloring is either N→C rainbow (blue at the N-terminus through red at the C-terminus) or one color per chain.